Protein AF-A0A937RLY6-F1 (afdb_monomer_lite)

Secondary structure (DSSP, 8-state):
------EEEEEPTT--HHHHHHHHTTSPTTEEEEEEE-SSSEEEEEEETT-PPPHHHHHHHHHHHHHTT--PPPP-----

Structure (mmCIF, N/CA/C/O backbone):
data_AF-A0A937RLY6-F1
#
_entry.id   AF-A0A937RLY6-F1
#
loop_
_atom_site.group_PDB
_atom_site.id
_atom_site.type_symbol
_atom_site.label_atom_id
_atom_site.label_alt_id
_atom_site.label_comp_id
_atom_site.label_asym_id
_atom_site.label_entity_id
_atom_site.label_seq_id
_atom_site.pdbx_PDB_ins_code
_atom_site.Cartn_x
_atom_site.Cartn_y
_atom_site.Cartn_z
_atom_site.occupancy
_atom_site.B_iso_or_equiv
_atom_site.auth_seq_id
_atom_site.auth_comp_id
_atom_site.auth_asym_id
_atom_site.auth_atom_id
_atom_site.pdbx_PDB_model_num
ATOM 1 N N . MET A 1 1 ? 10.638 -2.280 -22.374 1.00 41.22 1 MET A N 1
ATOM 2 C CA . MET A 1 1 ? 10.959 -2.358 -20.939 1.00 41.22 1 MET A CA 1
ATOM 3 C C . MET A 1 1 ? 9.774 -3.049 -20.300 1.00 41.22 1 MET A C 1
ATOM 5 O O . MET A 1 1 ? 8.676 -2.726 -20.739 1.00 41.22 1 MET A O 1
ATOM 9 N N . PRO A 1 2 ? 9.934 -4.049 -19.417 1.00 48.81 2 PRO A N 1
ATOM 10 C CA . PRO A 1 2 ? 8.804 -4.402 -18.564 1.00 48.81 2 PRO A CA 1
ATOM 11 C C . PRO A 1 2 ? 8.399 -3.103 -17.860 1.00 48.81 2 PRO A C 1
ATOM 13 O O . PRO A 1 2 ? 9.275 -2.392 -17.379 1.00 48.81 2 PRO A O 1
ATOM 16 N N . ASP A 1 3 ? 7.134 -2.711 -17.964 1.00 58.41 3 ASP A N 1
ATOM 17 C CA . ASP A 1 3 ? 6.660 -1.495 -17.311 1.00 58.41 3 ASP A CA 1
ATOM 18 C C . ASP A 1 3 ? 6.912 -1.665 -15.809 1.00 58.41 3 ASP A C 1
ATOM 20 O O . ASP A 1 3 ? 6.409 -2.621 -15.215 1.00 58.41 3 ASP A O 1
ATOM 24 N N . ASP A 1 4 ? 7.749 -0.805 -15.221 1.00 69.25 4 ASP A N 1
ATOM 25 C CA . ASP A 1 4 ? 8.053 -0.850 -13.792 1.00 69.25 4 ASP A CA 1
ATOM 26 C C . ASP A 1 4 ? 6.740 -0.674 -13.024 1.00 69.25 4 ASP A C 1
ATOM 28 O O . ASP A 1 4 ? 6.121 0.395 -13.018 1.00 69.25 4 ASP A O 1
ATOM 32 N N . LEU A 1 5 ? 6.256 -1.772 -12.441 1.00 83.44 5 LEU A N 1
ATOM 33 C CA . LEU A 1 5 ? 4.948 -1.806 -11.810 1.00 83.44 5 LEU A CA 1
ATOM 34 C C . LEU A 1 5 ? 5.066 -1.269 -10.385 1.00 83.44 5 LEU A C 1
ATOM 36 O O . LEU A 1 5 ? 5.814 -1.816 -9.570 1.00 83.44 5 LEU A O 1
ATOM 40 N N . VAL A 1 6 ? 4.287 -0.229 -10.087 1.00 92.12 6 VAL A N 1
ATOM 41 C CA . VAL A 1 6 ? 4.131 0.327 -8.740 1.00 92.12 6 VAL A CA 1
ATOM 42 C C . VAL A 1 6 ? 2.687 0.147 -8.291 1.00 92.12 6 VAL A C 1
ATOM 44 O O . VAL A 1 6 ? 1.753 0.539 -8.991 1.00 92.12 6 VAL A O 1
ATOM 47 N N . ALA A 1 7 ? 2.502 -0.438 -7.111 1.00 93.94 7 ALA A N 1
ATOM 48 C CA . ALA A 1 7 ? 1.198 -0.632 -6.490 1.00 93.94 7 ALA A CA 1
ATOM 49 C C . ALA A 1 7 ? 1.167 -0.020 -5.088 1.00 93.94 7 ALA A C 1
ATOM 51 O O . ALA A 1 7 ? 2.183 0.062 -4.398 1.00 93.94 7 ALA A O 1
ATOM 52 N N . THR A 1 8 ? -0.021 0.384 -4.644 1.00 94.88 8 THR A N 1
ATOM 53 C CA . THR A 1 8 ? -0.223 0.948 -3.307 1.00 94.88 8 THR A CA 1
ATOM 54 C C . THR A 1 8 ? -1.355 0.248 -2.578 1.00 94.88 8 THR A C 1
ATOM 56 O O . THR A 1 8 ? -2.427 0.041 -3.147 1.00 94.88 8 THR A O 1
ATOM 59 N N . ILE A 1 9 ? -1.157 -0.033 -1.292 1.00 95.31 9 ILE A N 1
ATOM 60 C CA . ILE A 1 9 ? -2.215 -0.483 -0.383 1.00 95.31 9 ILE A CA 1
ATOM 61 C C . ILE A 1 9 ? -2.400 0.564 0.699 1.00 95.31 9 ILE A C 1
ATOM 63 O O . ILE A 1 9 ? -1.443 0.978 1.343 1.00 95.31 9 ILE A O 1
ATOM 67 N N . THR A 1 10 ? -3.645 0.973 0.929 1.00 94.38 10 THR A N 1
ATOM 68 C CA . THR A 1 10 ? -3.978 1.870 2.037 1.00 94.38 10 THR A CA 1
ATOM 69 C C . THR A 1 10 ? -4.499 1.067 3.225 1.00 94.38 10 THR A C 1
ATOM 71 O O . THR A 1 10 ? -5.549 0.432 3.132 1.00 94.38 10 THR A O 1
ATOM 74 N N . VAL A 1 11 ? -3.785 1.133 4.345 1.00 93.94 11 VAL A N 1
ATOM 75 C CA . VAL A 1 11 ? -4.191 0.588 5.639 1.00 93.94 11 VAL A CA 1
ATOM 76 C C . VAL A 1 11 ? -4.987 1.638 6.402 1.00 93.94 11 VAL A C 1
ATOM 78 O O . VAL A 1 11 ? -4.495 2.741 6.659 1.00 93.94 11 VAL A O 1
ATOM 81 N N . GLN A 1 12 ? -6.220 1.300 6.769 1.00 91.38 12 GLN A N 1
ATOM 82 C CA . GLN A 1 12 ? -7.130 2.219 7.456 1.00 91.38 12 GLN A CA 1
ATOM 83 C C . GLN A 1 12 ? -7.136 1.998 8.978 1.00 91.38 12 GLN A C 1
ATOM 85 O O . GLN A 1 12 ? -6.969 0.866 9.442 1.00 91.38 12 GLN A O 1
ATOM 90 N N . PRO A 1 13 ? -7.411 3.044 9.781 1.00 92.62 13 PRO A N 1
ATOM 91 C CA . PRO A 1 13 ? -7.669 2.883 11.207 1.00 92.62 13 PRO A CA 1
ATOM 92 C C . PRO A 1 13 ? -8.774 1.858 11.470 1.00 92.62 13 PRO A C 1
ATOM 94 O O . PRO A 1 13 ? -9.881 1.983 10.951 1.00 92.62 13 PRO A O 1
ATOM 97 N N . GLY A 1 14 ? -8.486 0.872 12.318 1.00 94.06 14 GLY A N 1
ATOM 98 C CA . GLY A 1 14 ? -9.452 -0.166 12.684 1.00 94.06 14 GLY A CA 1
ATOM 99 C C . GLY A 1 14 ? -9.627 -1.278 11.647 1.00 94.06 14 GLY A C 1
ATOM 100 O O . GLY A 1 14 ? -10.425 -2.178 11.895 1.00 94.06 14 GLY A O 1
ATOM 101 N N . GLN A 1 15 ? -8.882 -1.256 10.534 1.00 95.06 15 GLN A N 1
ATOM 102 C CA . GLN A 1 15 ? -8.835 -2.381 9.601 1.00 95.06 15 GLN A CA 1
ATOM 103 C C . GLN A 1 15 ? -8.275 -3.618 10.307 1.00 95.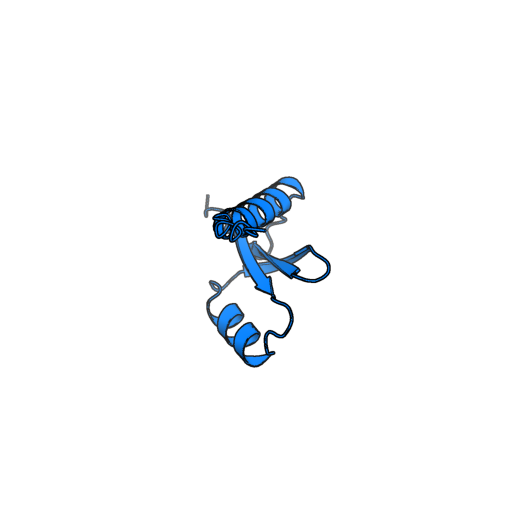06 15 GLN A C 1
ATOM 105 O O . GLN A 1 15 ? -7.244 -3.561 10.984 1.00 95.06 15 GLN A O 1
ATOM 110 N N . SER A 1 16 ? -8.960 -4.746 10.156 1.00 96.69 16 SER A N 1
ATOM 111 C CA . SER A 1 16 ? -8.517 -6.002 10.745 1.00 96.69 16 SER A CA 1
ATOM 112 C C . SER A 1 16 ? -7.327 -6.592 9.974 1.00 96.69 16 SER A C 1
ATOM 114 O O . SER A 1 16 ? -7.206 -6.402 8.758 1.00 96.69 16 SER A O 1
ATOM 116 N N . PRO A 1 17 ? -6.472 -7.394 10.634 1.00 95.19 17 PRO A N 1
ATOM 117 C CA . PRO A 1 17 ? -5.391 -8.099 9.947 1.00 95.19 17 PRO A CA 1
ATOM 118 C C . PRO A 1 17 ? -5.874 -9.005 8.806 1.00 95.19 17 PRO A C 1
ATOM 120 O O . PRO A 1 17 ? -5.174 -9.155 7.811 1.00 95.19 17 PRO A O 1
ATOM 123 N N . ALA A 1 18 ? -7.072 -9.589 8.922 1.00 96.69 18 ALA A N 1
ATOM 124 C CA . ALA A 1 18 ? -7.642 -10.452 7.889 1.00 96.69 18 ALA A CA 1
ATOM 125 C C . ALA A 1 18 ? -8.029 -9.667 6.624 1.00 96.69 18 ALA A C 1
ATOM 127 O O . ALA A 1 18 ? -7.747 -10.115 5.515 1.00 96.69 18 ALA A O 1
ATOM 128 N N . GLU A 1 19 ? -8.622 -8.480 6.778 1.00 95.12 19 GLU A N 1
ATOM 129 C CA . GLU A 1 19 ? -8.945 -7.591 5.652 1.00 95.12 19 GLU A CA 1
ATOM 130 C C . GLU A 1 19 ? -7.678 -7.074 4.964 1.00 95.12 19 GLU A C 1
ATOM 132 O O . GLU A 1 19 ? -7.624 -6.985 3.734 1.00 95.12 19 GLU A O 1
ATOM 137 N N . LEU A 1 20 ? -6.637 -6.768 5.745 1.00 94.38 20 LEU A N 1
ATOM 138 C CA . LEU A 1 20 ? -5.340 -6.392 5.194 1.00 94.38 20 LEU A CA 1
ATOM 139 C C . LEU A 1 20 ? -4.704 -7.559 4.427 1.00 94.38 20 LEU A C 1
ATOM 141 O O . LEU A 1 20 ? -4.289 -7.377 3.285 1.00 94.38 20 LEU A O 1
ATOM 145 N N . ALA A 1 21 ? -4.680 -8.763 5.006 1.00 95.06 21 ALA A N 1
ATOM 146 C CA . ALA A 1 21 ? -4.152 -9.959 4.350 1.00 95.06 21 ALA A CA 1
ATOM 147 C C . ALA A 1 21 ? -4.899 -10.285 3.047 1.00 95.06 21 ALA A C 1
ATOM 149 O O . ALA A 1 21 ? -4.270 -10.614 2.044 1.00 95.06 21 ALA A O 1
ATOM 150 N N . TYR A 1 22 ? -6.226 -10.136 3.038 1.00 95.31 22 TYR A N 1
ATOM 151 C CA . TYR A 1 22 ? -7.030 -10.292 1.828 1.00 95.31 22 TYR A CA 1
ATOM 152 C C . TYR A 1 22 ? -6.631 -9.287 0.741 1.00 95.31 22 TYR A C 1
ATOM 154 O O . TYR A 1 22 ? -6.519 -9.663 -0.421 1.00 95.31 22 TYR A O 1
ATOM 162 N N . THR A 1 23 ? -6.377 -8.031 1.118 1.00 94.12 23 THR A N 1
ATOM 163 C CA . THR A 1 23 ? -5.946 -6.978 0.184 1.00 94.12 23 THR A CA 1
ATOM 164 C C . THR A 1 23 ? -4.546 -7.258 -0.365 1.00 94.12 23 THR A C 1
ATOM 166 O O . THR A 1 23 ? -4.327 -7.150 -1.568 1.00 94.12 23 THR A O 1
ATOM 169 N N . LEU A 1 24 ? -3.615 -7.679 0.496 1.00 92.81 24 LEU A N 1
ATOM 170 C CA . LEU A 1 24 ? -2.255 -8.065 0.105 1.00 92.81 24 LEU A CA 1
ATOM 171 C C . LEU A 1 24 ? -2.248 -9.230 -0.884 1.00 92.81 24 LEU A C 1
ATOM 173 O O . LEU A 1 24 ? -1.475 -9.217 -1.833 1.00 92.81 24 LEU A O 1
ATOM 177 N N . ALA A 1 25 ? -3.144 -10.201 -0.706 1.00 94.62 25 ALA A N 1
ATOM 178 C CA . ALA A 1 25 ? -3.269 -11.347 -1.602 1.00 94.62 25 ALA A CA 1
ATOM 179 C C . ALA A 1 25 ? -3.765 -10.988 -3.017 1.00 94.62 25 ALA A C 1
ATOM 181 O O . ALA A 1 25 ? -3.733 -11.844 -3.895 1.00 94.62 25 ALA A O 1
ATOM 182 N N . GLN A 1 26 ? -4.242 -9.757 -3.244 1.00 93.44 26 GLN A N 1
ATOM 183 C CA . GLN A 1 26 ? -4.617 -9.261 -4.575 1.00 93.44 26 GLN A CA 1
ATOM 184 C C . GLN A 1 26 ? -3.463 -8.551 -5.295 1.00 93.44 26 GLN A C 1
ATOM 186 O O . GLN A 1 26 ? -3.636 -8.134 -6.442 1.00 93.44 26 GLN A O 1
ATOM 191 N N . LEU A 1 27 ? -2.310 -8.362 -4.641 1.00 92.00 27 LEU A N 1
ATOM 192 C CA . LEU A 1 27 ? -1.149 -7.789 -5.310 1.00 92.00 27 LEU A CA 1
ATOM 193 C C . LEU A 1 27 ? -0.620 -8.756 -6.374 1.00 92.00 27 LEU A C 1
ATOM 195 O O . LEU A 1 27 ? -0.570 -9.962 -6.130 1.00 92.00 27 LEU A O 1
ATOM 199 N N . PRO A 1 28 ? -0.193 -8.239 -7.537 1.00 90.75 28 PRO A N 1
ATOM 200 C CA . PRO A 1 28 ? 0.532 -9.034 -8.512 1.00 90.75 28 PRO A CA 1
ATOM 201 C C . PRO A 1 28 ? 1.776 -9.681 -7.900 1.00 90.75 28 PRO A C 1
ATOM 203 O O . PRO A 1 28 ? 2.492 -9.060 -7.109 1.00 90.75 28 PRO A O 1
ATOM 206 N N . ASP A 1 29 ? 2.047 -10.919 -8.309 1.00 90.25 29 ASP A N 1
ATOM 207 C CA . ASP A 1 29 ? 3.280 -11.611 -7.948 1.00 90.25 29 ASP A CA 1
ATOM 208 C C . ASP A 1 29 ? 4.513 -10.832 -8.436 1.00 90.25 29 ASP A C 1
ATOM 210 O O . ASP A 1 29 ? 4.478 -10.136 -9.453 1.00 90.25 29 ASP A O 1
ATOM 214 N N . GLY A 1 30 ? 5.634 -10.989 -7.728 1.00 91.69 30 GLY A N 1
ATOM 215 C CA . GLY A 1 30 ? 6.906 -10.356 -8.095 1.00 91.69 30 GLY A CA 1
ATOM 216 C C . GLY A 1 30 ? 7.063 -8.909 -7.625 1.00 91.69 30 GLY A C 1
ATOM 217 O O . GLY A 1 30 ? 8.059 -8.272 -7.969 1.00 91.69 30 GLY A O 1
ATOM 218 N N . LEU A 1 31 ? 6.122 -8.402 -6.825 1.00 94.38 31 LEU A N 1
ATOM 219 C CA . LEU A 1 31 ? 6.264 -7.129 -6.128 1.00 94.38 31 LEU A CA 1
ATOM 220 C C . LEU A 1 31 ? 6.918 -7.301 -4.750 1.00 94.38 31 LEU A C 1
ATOM 222 O O . LEU A 1 31 ? 6.632 -8.255 -4.025 1.00 94.38 31 LEU A O 1
ATOM 226 N N . GLU A 1 32 ? 7.756 -6.343 -4.362 1.00 94.50 32 GLU A N 1
ATOM 227 C CA . GLU A 1 32 ? 8.354 -6.239 -3.033 1.00 94.50 32 GLU A CA 1
ATOM 228 C C . GLU A 1 32 ? 7.919 -4.956 -2.324 1.00 94.50 32 GLU A C 1
ATOM 230 O O . GLU A 1 32 ? 7.586 -3.953 -2.956 1.00 94.50 32 GLU A O 1
ATOM 235 N N . PHE A 1 33 ? 7.894 -4.998 -0.991 1.00 95.62 33 PHE A N 1
ATOM 236 C CA . PHE A 1 33 ? 7.604 -3.818 -0.184 1.00 95.62 33 PHE A CA 1
ATOM 237 C C . PHE A 1 33 ? 8.751 -2.812 -0.312 1.00 95.62 33 PHE A C 1
ATOM 239 O O . PHE A 1 33 ? 9.892 -3.140 0.010 1.00 95.62 33 PHE A O 1
ATOM 246 N N . ALA A 1 34 ? 8.429 -1.596 -0.752 1.00 95.31 34 ALA A N 1
ATOM 247 C CA . ALA A 1 34 ? 9.399 -0.524 -0.931 1.00 95.31 34 ALA A CA 1
ATOM 248 C C . ALA A 1 34 ? 9.446 0.398 0.295 1.00 95.31 34 ALA A C 1
ATOM 250 O O . ALA A 1 34 ? 10.503 0.563 0.899 1.00 95.31 34 ALA A O 1
ATOM 251 N N . ASP A 1 35 ? 8.303 0.982 0.672 1.00 95.88 35 ASP A N 1
ATOM 252 C CA . ASP A 1 35 ? 8.206 1.911 1.804 1.00 95.88 35 ASP A CA 1
ATOM 253 C C . ASP A 1 35 ? 6.744 2.108 2.260 1.00 95.88 35 ASP A C 1
ATOM 255 O O . ASP A 1 35 ? 5.801 1.640 1.611 1.00 95.88 35 ASP A O 1
ATOM 259 N N . ALA A 1 36 ? 6.533 2.807 3.377 1.00 95.12 36 ALA A N 1
ATOM 260 C CA . ALA A 1 36 ? 5.216 3.159 3.895 1.00 95.12 36 ALA A CA 1
ATOM 261 C C . ALA A 1 36 ? 5.141 4.610 4.394 1.00 95.12 36 ALA A C 1
ATOM 263 O O . ALA A 1 36 ? 6.029 5.107 5.080 1.00 95.12 36 ALA A O 1
ATOM 264 N N . PHE A 1 37 ? 4.016 5.270 4.113 1.00 94.19 37 PHE A N 1
ATOM 265 C CA . PHE A 1 37 ? 3.803 6.687 4.408 1.00 94.19 37 PHE A CA 1
ATOM 266 C C . PHE A 1 37 ? 2.515 6.911 5.198 1.00 94.19 37 PHE A C 1
ATOM 268 O O . PHE A 1 37 ? 1.467 6.383 4.835 1.00 94.19 37 PHE A O 1
ATOM 275 N N . GLY A 1 38 ? 2.571 7.757 6.227 1.00 90.62 38 GLY A N 1
ATOM 276 C CA . GLY A 1 38 ? 1.400 8.202 6.989 1.00 90.62 38 GLY A CA 1
ATOM 277 C C . GLY A 1 38 ? 1.480 7.899 8.484 1.00 90.62 38 GLY A C 1
ATOM 278 O O . GLY A 1 38 ? 2.401 7.236 8.954 1.00 90.62 38 GLY A O 1
ATOM 279 N N . ASP A 1 39 ? 0.520 8.433 9.238 1.00 86.44 39 ASP A N 1
ATOM 280 C CA . ASP A 1 39 ? 0.469 8.368 10.702 1.00 86.44 39 ASP A CA 1
ATOM 281 C C . ASP A 1 39 ? -0.727 7.547 11.211 1.00 86.44 39 ASP A C 1
ATOM 283 O O . ASP A 1 39 ? -0.580 6.625 12.011 1.00 86.44 39 ASP A O 1
ATOM 287 N N . ARG A 1 40 ? -1.927 7.867 10.727 1.00 87.62 40 ARG A N 1
ATOM 288 C CA . ARG A 1 40 ? -3.197 7.257 11.119 1.00 87.62 40 ARG A CA 1
ATOM 289 C C . ARG A 1 40 ? -3.729 6.351 10.018 1.00 87.62 40 ARG A C 1
ATOM 291 O O . ARG A 1 40 ? -4.219 5.263 10.301 1.00 87.62 40 ARG A O 1
ATOM 298 N N . THR A 1 41 ? -3.587 6.794 8.777 1.00 90.62 41 THR A N 1
ATOM 299 C CA . THR A 1 41 ? -3.795 5.991 7.574 1.00 90.62 41 THR A CA 1
ATOM 300 C C . THR A 1 41 ? -2.429 5.782 6.941 1.00 90.62 41 THR A C 1
ATOM 302 O O . THR A 1 41 ? -1.722 6.758 6.704 1.00 90.62 41 THR A O 1
ATOM 305 N N . ILE A 1 42 ? -2.055 4.529 6.690 1.00 93.75 42 ILE A N 1
ATOM 306 C CA . ILE A 1 42 ? -0.734 4.181 6.154 1.00 93.75 42 ILE A CA 1
ATOM 307 C C . ILE A 1 42 ? -0.896 3.766 4.697 1.00 93.75 42 ILE A C 1
ATOM 309 O O . ILE A 1 42 ? -1.673 2.867 4.397 1.00 93.75 42 ILE A O 1
ATOM 313 N N . VAL A 1 43 ? -0.155 4.385 3.787 1.00 95.56 43 VAL A N 1
ATOM 314 C CA . VAL A 1 43 ? -0.042 3.950 2.394 1.00 95.56 43 VAL A CA 1
ATOM 315 C C . VAL A 1 43 ? 1.251 3.164 2.249 1.00 95.56 43 VAL A C 1
ATOM 317 O O . VAL A 1 43 ? 2.334 3.723 2.379 1.00 95.56 43 VAL A O 1
ATOM 320 N N . MET A 1 44 ? 1.130 1.866 2.001 1.00 96.62 44 MET A N 1
ATOM 321 C CA . MET A 1 44 ? 2.242 0.973 1.694 1.00 96.62 44 MET A CA 1
ATOM 322 C C . MET A 1 44 ? 2.483 0.977 0.187 1.00 96.62 44 MET A C 1
ATOM 324 O O . MET A 1 44 ? 1.531 0.809 -0.577 1.00 96.62 44 MET A O 1
ATOM 328 N N . VAL A 1 45 ? 3.735 1.136 -0.226 1.00 96.56 45 VAL A N 1
ATOM 329 C CA . VAL A 1 45 ? 4.164 1.141 -1.626 1.00 96.56 45 VAL A CA 1
ATOM 330 C C . VAL A 1 45 ? 4.890 -0.162 -1.933 1.00 96.56 45 VAL A C 1
ATOM 332 O O . VAL A 1 45 ? 5.742 -0.609 -1.164 1.00 96.56 45 VAL A O 1
ATOM 335 N N . TYR A 1 46 ? 4.551 -0.755 -3.071 1.00 96.25 46 TYR A N 1
ATOM 336 C CA . TYR A 1 46 ? 5.157 -1.969 -3.592 1.00 96.25 46 TYR A CA 1
ATOM 337 C C . TYR A 1 46 ? 5.719 -1.706 -4.986 1.00 96.25 46 TYR A C 1
ATOM 339 O O . TYR A 1 46 ? 5.044 -1.085 -5.810 1.00 96.25 46 TYR A O 1
ATOM 347 N N . GLY A 1 47 ? 6.939 -2.175 -5.236 1.00 95.06 47 GLY A N 1
ATOM 348 C CA . GLY A 1 47 ? 7.645 -2.043 -6.511 1.00 95.06 47 GLY A CA 1
ATOM 349 C C . GLY A 1 47 ? 8.052 -3.396 -7.078 1.00 95.06 47 GLY A C 1
ATOM 350 O O . GLY A 1 47 ? 7.978 -4.410 -6.388 1.00 95.06 47 GLY A O 1
ATOM 351 N N . THR A 1 48 ? 8.478 -3.425 -8.338 1.00 94.62 48 THR A N 1
ATOM 352 C CA . THR A 1 48 ? 8.998 -4.651 -8.961 1.00 94.62 48 THR A CA 1
ATOM 353 C C . THR A 1 48 ? 10.262 -5.116 -8.238 1.00 94.62 48 THR A C 1
ATOM 355 O O . THR A 1 48 ? 11.179 -4.326 -8.027 1.00 94.62 48 THR A O 1
ATOM 358 N N . ALA A 1 49 ? 10.321 -6.396 -7.865 1.00 92.31 49 ALA A N 1
ATOM 359 C CA . ALA A 1 49 ? 11.422 -6.921 -7.067 1.00 92.31 49 ALA A CA 1
ATOM 360 C C . ALA A 1 49 ? 12.789 -6.720 -7.740 1.00 92.31 49 ALA A C 1
ATOM 362 O O 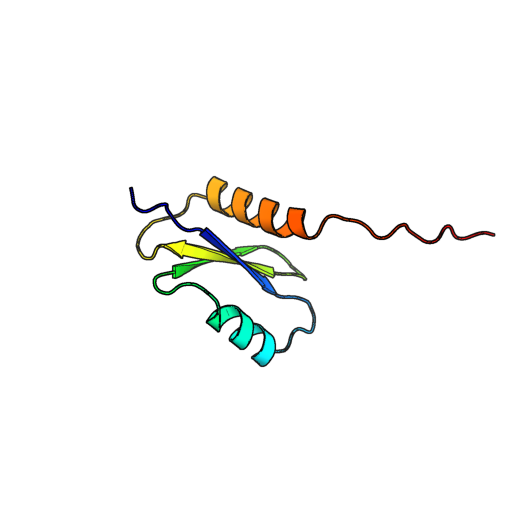. ALA A 1 49 ? 12.992 -7.093 -8.899 1.00 92.31 49 ALA A O 1
ATOM 363 N N . GLY A 1 50 ? 13.743 -6.159 -6.995 1.00 91.31 50 GLY A N 1
ATOM 364 C CA . GLY A 1 50 ? 15.089 -5.873 -7.489 1.00 91.31 50 GLY A CA 1
ATOM 365 C C . GLY A 1 50 ? 15.192 -4.614 -8.356 1.00 91.31 50 GLY A C 1
ATOM 366 O O . GLY A 1 50 ? 16.277 -4.339 -8.876 1.00 91.31 50 GLY A O 1
ATOM 367 N N . VAL A 1 51 ? 14.107 -3.845 -8.494 1.00 91.19 51 VAL A N 1
ATOM 368 C CA . VAL A 1 51 ? 14.084 -2.547 -9.175 1.00 91.19 51 VAL A CA 1
ATOM 369 C C . VAL A 1 51 ? 13.891 -1.445 -8.127 1.00 91.19 51 VAL A C 1
ATOM 371 O O . VAL A 1 51 ? 12.796 -1.296 -7.585 1.00 91.19 51 VAL A O 1
ATOM 374 N N . PRO A 1 52 ? 14.938 -0.663 -7.806 1.00 90.19 52 PRO A N 1
ATOM 375 C CA . PRO A 1 52 ? 14.823 0.418 -6.836 1.00 90.19 52 PRO A CA 1
ATOM 376 C C . PRO A 1 52 ? 13.845 1.494 -7.310 1.00 90.19 52 PRO A C 1
ATOM 378 O O . PRO A 1 52 ? 13.982 2.000 -8.422 1.00 90.19 52 PRO A O 1
ATOM 381 N N . LEU A 1 53 ? 12.922 1.896 -6.436 1.00 91.88 53 LEU A N 1
ATOM 382 C CA . LEU A 1 53 ? 12.066 3.060 -6.658 1.00 91.88 53 LEU A CA 1
ATOM 383 C C . LEU A 1 53 ? 12.725 4.323 -6.104 1.00 91.88 53 LEU A C 1
ATOM 385 O O . LEU A 1 53 ? 13.242 4.342 -4.984 1.00 91.88 53 LEU A O 1
ATOM 389 N N . SER A 1 54 ? 12.673 5.404 -6.875 1.00 93.56 54 SER A N 1
ATOM 390 C CA . SER A 1 54 ? 13.045 6.727 -6.389 1.00 93.56 54 SER A CA 1
ATOM 391 C C . SER A 1 54 ? 11.991 7.284 -5.428 1.00 93.56 54 SER A C 1
ATOM 393 O O . SER A 1 54 ? 10.813 6.922 -5.455 1.00 93.56 54 SER A O 1
ATOM 395 N N . VAL A 1 55 ? 12.406 8.234 -4.586 1.00 91.56 55 VAL A N 1
ATOM 396 C CA . VAL A 1 55 ? 11.488 8.946 -3.680 1.00 91.56 55 VAL A CA 1
ATOM 397 C C . VAL A 1 55 ? 10.382 9.664 -4.457 1.00 91.56 55 VAL A C 1
ATOM 399 O O . VAL A 1 55 ? 9.240 9.693 -4.009 1.00 91.56 55 VAL A O 1
ATOM 402 N N . GLU A 1 56 ? 10.692 10.212 -5.632 1.00 92.00 56 GLU A N 1
ATOM 403 C CA . GLU A 1 56 ? 9.723 10.917 -6.476 1.00 92.00 56 GLU A CA 1
ATOM 404 C C . GLU A 1 56 ? 8.638 9.972 -7.011 1.00 92.00 56 GLU A C 1
ATOM 406 O O . GLU A 1 56 ? 7.454 10.304 -6.945 1.00 92.00 56 GLU A O 1
ATOM 411 N N . GLU A 1 57 ? 9.016 8.771 -7.458 1.00 93.25 57 GLU A N 1
ATOM 412 C CA . GLU A 1 57 ? 8.075 7.736 -7.912 1.00 93.25 57 GLU A CA 1
ATOM 413 C C . GLU A 1 57 ? 7.190 7.235 -6.769 1.00 93.25 57 GLU A C 1
ATOM 415 O O . GLU A 1 57 ? 5.972 7.122 -6.929 1.00 93.25 57 GLU A O 1
ATOM 420 N N . MET A 1 58 ? 7.774 7.003 -5.588 1.00 93.31 58 MET A N 1
ATOM 421 C CA . MET A 1 58 ? 7.012 6.597 -4.404 1.00 93.31 58 MET A CA 1
ATOM 422 C C . MET A 1 58 ? 6.005 7.674 -3.988 1.00 93.31 58 MET A C 1
ATOM 424 O O . MET A 1 58 ? 4.834 7.371 -3.759 1.00 93.31 58 MET A O 1
ATOM 428 N N . LEU A 1 59 ? 6.419 8.945 -3.945 1.00 91.25 59 LEU A N 1
ATOM 429 C CA .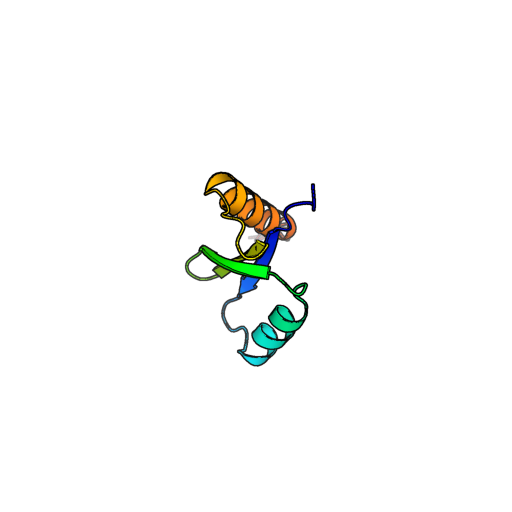 LEU A 1 59 ? 5.526 10.055 -3.608 1.00 91.25 59 LEU A CA 1
ATOM 430 C C . LEU A 1 59 ? 4.425 10.252 -4.656 1.00 91.25 59 LEU A C 1
ATOM 432 O O . LEU A 1 59 ? 3.283 10.523 -4.283 1.00 91.25 59 LEU A O 1
ATOM 436 N N . ALA A 1 60 ? 4.729 10.083 -5.946 1.00 91.06 60 ALA A N 1
ATOM 437 C CA . ALA A 1 60 ? 3.731 10.141 -7.010 1.00 91.06 60 ALA A CA 1
ATOM 438 C C . ALA A 1 60 ? 2.677 9.031 -6.856 1.00 91.06 60 ALA A C 1
ATOM 440 O O . ALA A 1 60 ? 1.479 9.308 -6.949 1.00 91.06 60 ALA A O 1
ATOM 441 N N . ALA A 1 61 ? 3.103 7.803 -6.546 1.00 91.44 61 ALA A N 1
ATOM 442 C CA . ALA A 1 61 ? 2.202 6.682 -6.291 1.00 91.44 61 ALA A CA 1
ATOM 443 C C . ALA A 1 61 ? 1.320 6.919 -5.053 1.00 91.44 61 ALA A C 1
ATOM 445 O O . ALA A 1 61 ? 0.105 6.718 -5.106 1.00 91.44 61 ALA A O 1
ATOM 446 N N . VAL A 1 62 ? 1.897 7.424 -3.958 1.00 92.44 62 VAL A N 1
ATOM 447 C CA . VAL A 1 62 ? 1.147 7.786 -2.743 1.00 92.44 62 VAL A CA 1
ATOM 448 C C . VAL A 1 62 ? 0.131 8.892 -3.034 1.00 92.44 62 VAL A C 1
ATOM 450 O O . VAL A 1 62 ? -1.036 8.772 -2.657 1.00 92.44 62 VAL A O 1
ATOM 453 N N . ALA A 1 63 ? 0.535 9.951 -3.739 1.00 90.69 63 ALA A N 1
ATOM 454 C CA . ALA A 1 63 ? -0.351 11.053 -4.101 1.00 90.69 63 ALA A CA 1
ATOM 455 C C . ALA A 1 63 ? -1.501 10.588 -5.008 1.00 90.69 63 ALA A C 1
ATOM 457 O O . ALA A 1 63 ? -2.648 10.974 -4.779 1.00 90.69 63 ALA A O 1
ATOM 458 N N . ALA A 1 64 ? -1.224 9.725 -5.990 1.00 88.25 64 ALA A N 1
ATOM 459 C CA . ALA A 1 64 ? -2.244 9.134 -6.853 1.00 88.25 64 ALA A CA 1
ATOM 460 C C . ALA A 1 64 ? -3.219 8.250 -6.061 1.00 88.25 64 ALA A C 1
ATOM 462 O O . ALA A 1 64 ? -4.435 8.375 -6.228 1.00 88.25 64 ALA A O 1
ATOM 463 N N . SER A 1 65 ? -2.697 7.420 -5.147 1.00 86.75 65 SER A N 1
ATOM 464 C CA . SER A 1 65 ? -3.506 6.599 -4.243 1.00 86.75 65 SER A CA 1
ATOM 465 C C . SER A 1 65 ? -4.481 7.467 -3.463 1.00 86.75 65 SER A C 1
ATOM 467 O O . SER A 1 65 ? -5.672 7.184 -3.479 1.00 86.75 65 SER A O 1
ATOM 469 N N . LEU A 1 66 ? -4.006 8.551 -2.838 1.00 83.69 66 LEU A N 1
ATOM 470 C CA . LEU A 1 66 ? -4.829 9.481 -2.056 1.00 83.69 66 LEU A CA 1
ATOM 471 C C . LEU A 1 66 ? -5.795 10.305 -2.920 1.00 83.69 66 LEU A C 1
ATOM 473 O O . LEU A 1 66 ? -6.926 10.553 -2.505 1.00 83.69 66 LEU A O 1
ATOM 477 N N . GLY A 1 67 ? -5.387 10.701 -4.127 1.00 71.19 67 GLY A N 1
ATOM 478 C CA . GLY A 1 67 ? -6.230 11.426 -5.081 1.00 71.19 67 GLY A CA 1
ATOM 479 C C . GLY A 1 67 ? -7.465 10.630 -5.508 1.00 71.19 67 GLY A C 1
ATOM 480 O O . GLY A 1 67 ? -8.538 11.206 -5.674 1.00 71.19 67 G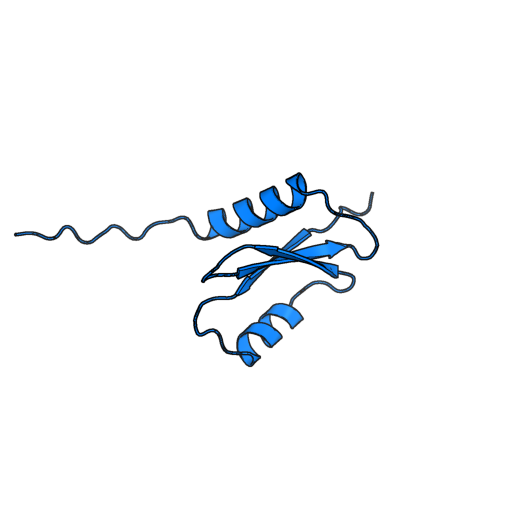LY A O 1
ATOM 481 N N . ASN A 1 68 ? -7.357 9.300 -5.573 1.00 57.94 68 ASN A N 1
ATOM 482 C CA . ASN A 1 68 ? -8.491 8.411 -5.835 1.00 57.94 68 ASN A CA 1
ATOM 483 C C . ASN A 1 68 ? -9.525 8.372 -4.682 1.00 57.94 68 ASN A C 1
ATOM 485 O O . ASN A 1 68 ? -10.656 7.936 -4.881 1.00 57.94 68 ASN A O 1
ATOM 489 N N . TRP A 1 69 ? -9.180 8.868 -3.486 1.00 55.53 69 TRP A N 1
ATOM 490 C CA . TRP A 1 69 ? -10.118 9.064 -2.366 1.00 55.53 69 TRP A CA 1
ATOM 491 C C . TRP A 1 69 ? -10.808 10.443 -2.392 1.00 55.53 69 TRP A C 1
ATOM 493 O O . TRP A 1 69 ? -11.687 10.720 -1.571 1.00 55.53 69 TRP A O 1
ATOM 503 N N . GLY A 1 70 ? -10.430 11.321 -3.325 1.00 44.88 70 GLY A N 1
ATOM 504 C CA . GLY A 1 70 ? -10.840 12.721 -3.398 1.00 44.88 70 GLY A CA 1
ATOM 505 C C . GLY A 1 70 ? -12.154 12.989 -4.136 1.00 44.88 70 GLY A C 1
ATOM 506 O O . GLY A 1 70 ? -12.158 13.688 -5.142 1.00 44.88 70 GLY A O 1
ATOM 507 N N . THR A 1 71 ? -13.291 12.572 -3.577 1.00 45.25 71 THR A N 1
ATOM 508 C CA . THR A 1 71 ? -14.482 13.445 -3.588 1.00 45.25 71 THR A CA 1
ATOM 509 C C . THR A 1 71 ? -14.926 13.668 -2.146 1.00 45.25 71 THR A C 1
ATOM 511 O O . THR A 1 71 ? -15.441 12.734 -1.523 1.00 45.25 71 THR A O 1
ATOM 514 N N . PRO A 1 72 ? -14.747 14.877 -1.586 1.00 47.81 72 PRO A N 1
ATOM 515 C CA . PRO A 1 72 ? -15.321 15.223 -0.292 1.00 47.81 72 PRO A CA 1
ATOM 516 C C . PRO A 1 72 ? -16.849 15.081 -0.348 1.00 47.81 72 PRO A C 1
ATOM 518 O O . PRO A 1 72 ? -17.486 15.611 -1.260 1.00 47.81 72 PRO A O 1
ATOM 521 N N . ARG A 1 73 ? -17.468 14.398 0.628 1.00 51.09 73 ARG A N 1
ATOM 522 C CA . ARG A 1 73 ? -18.921 14.539 0.836 1.00 51.09 73 ARG A CA 1
ATOM 523 C C . ARG A 1 73 ? -19.209 16.013 1.144 1.00 51.09 73 ARG A C 1
ATOM 525 O O . ARG A 1 73 ? -18.477 16.576 1.960 1.00 51.09 73 ARG A O 1
ATOM 532 N N . PRO A 1 74 ? -20.259 16.630 0.570 1.00 45.00 74 PRO A N 1
ATOM 533 C CA . PRO A 1 74 ? -20.650 17.971 0.972 1.00 45.00 74 PRO A CA 1
ATOM 534 C C . PRO A 1 74 ? -20.948 17.961 2.472 1.00 45.00 74 PRO A C 1
ATOM 536 O O . PRO A 1 74 ? -21.777 17.180 2.954 1.00 45.00 74 PRO A O 1
ATOM 539 N N . SER A 1 75 ? -20.225 18.798 3.213 1.00 57.19 75 SER A N 1
ATOM 540 C CA . SER A 1 75 ? -20.519 19.120 4.602 1.00 57.19 75 SER A CA 1
ATOM 541 C C . SER A 1 75 ? -21.991 19.517 4.670 1.00 57.19 75 SER A C 1
ATOM 543 O O . SER A 1 75 ? -22.403 20.432 3.961 1.00 57.19 75 SER A O 1
ATOM 545 N N . ARG A 1 76 ? -22.804 18.830 5.483 1.00 52.75 76 ARG A N 1
ATOM 546 C CA . ARG A 1 76 ? -24.134 19.350 5.816 1.00 52.75 76 ARG A CA 1
ATOM 547 C C . ARG A 1 76 ? -23.920 20.731 6.417 1.00 52.75 76 ARG A C 1
ATOM 549 O O . ARG A 1 76 ? -23.294 20.842 7.468 1.00 52.75 76 ARG A O 1
ATOM 556 N N . GLU A 1 77 ? -24.399 21.753 5.721 1.00 54.25 77 GLU A N 1
ATOM 557 C CA . GLU A 1 77 ? -24.490 23.105 6.244 1.00 54.25 77 GLU A CA 1
ATOM 558 C C . GLU A 1 77 ? -25.244 23.023 7.572 1.00 54.25 77 GLU A C 1
ATOM 560 O O . GLU A 1 77 ? -26.390 22.568 7.625 1.00 54.25 77 GLU A O 1
ATOM 565 N N . ALA A 1 78 ? -24.570 23.382 8.663 1.00 53.03 78 ALA A N 1
ATOM 566 C CA . ALA A 1 78 ? -25.228 23.590 9.936 1.00 53.03 78 ALA A CA 1
ATOM 567 C 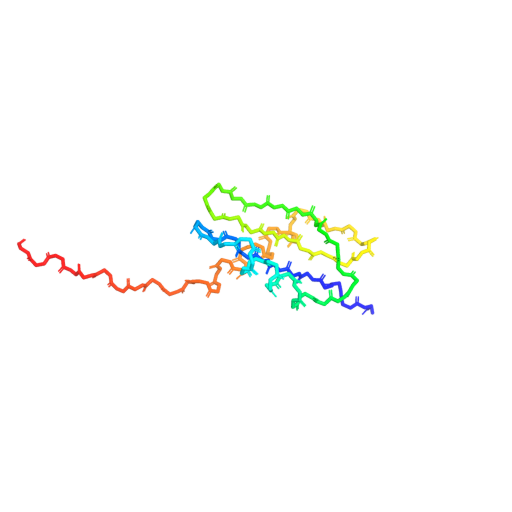C . ALA A 1 78 ? -26.113 24.827 9.767 1.00 53.03 78 ALA A C 1
ATOM 569 O O . ALA A 1 78 ? -25.652 25.960 9.846 1.00 53.03 78 ALA A O 1
ATOM 570 N N . THR A 1 79 ? -27.382 24.593 9.450 1.00 57.69 79 THR A N 1
ATOM 571 C CA . THR A 1 79 ? -28.432 25.597 9.557 1.00 57.69 79 THR A CA 1
ATOM 572 C C . THR A 1 79 ? -28.632 25.872 11.044 1.00 57.69 79 THR A C 1
ATOM 574 O O . THR A 1 79 ? -29.157 25.012 11.751 1.00 57.69 79 THR A O 1
ATOM 577 N N . SER A 1 80 ? -28.175 27.021 11.537 1.00 58.09 80 SER A N 1
ATOM 578 C CA . SER A 1 80 ? -28.669 27.687 12.755 1.00 58.09 80 SER A CA 1
ATOM 579 C C . SER A 1 80 ? -28.216 29.138 12.764 1.00 58.09 80 SER A C 1
ATOM 581 O O . SER A 1 80 ? -26.994 29.364 12.632 1.00 58.09 80 SER A O 1
#

Sequence (80 aa):
MPDDLVATITVQPGQSPAELAYTLAQLPDGLEFADAFGDRTIVMVYGTAGVPLSVEEMLAAVAASLGNWGTPRPSREATS

Radius of gyration: 15.67 Å; chains: 1; bounding box: 44×39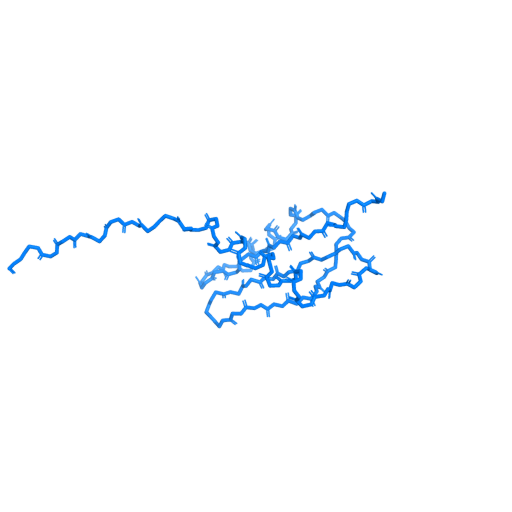×34 Å

InterPro domains:
  IPR023817 Frankia-40 domain [TIGR03917] (8-46)

Organism: NCBI:txid1836974

pLDDT: mean 84.04, std 16.87, range [41.22, 96.69]

Foldseek 3Di:
DPPWDKDKDKDAAPDDPVNVVVVVVPDDPQWDFQDWDDDHIIITMITHPPDHDDPVRVVVNVVVVVVVVPDDDPDPPPDD